Protein AF-A0A9E1KAQ5-F1 (afdb_monomer)

Solvent-accessible surface area (backbone atoms only — not comparable to full-atom values): 7330 Å² total; per-residue (Å²): 110,70,66,58,53,51,50,50,53,54,51,52,47,52,53,51,52,52,53,43,32,50,56,42,15,48,51,11,35,58,43,23,72,78,36,83,80,5,60,67,10,35,53,38,51,17,50,49,19,40,48,53,34,55,78,66,70,52,83,86,84,88,79,71,71,83,74,61,63,93,88,55,95,78,86,89,85,76,87,88,87,55,80,62,55,58,31,51,45,52,34,65,48,94,63,94,76,65,53,82,40,60,42,72,54,51,71,39,79,34,49,11,46,18,40,56,26,24,59,37,45,68,41,84,78,88,127

Radius of gyration: 15.49 Å; Cα contacts (8 Å, |Δi|>4): 140; chains: 1; bounding box: 36×35×43 Å

Sequence (127 aa):
MKYFLTFYHTLRFWIVIISLSIILGTVAVFLGIFDKSGNQSHKIAALWSRLICRWNGIKVKITGAENILVDKPQIFIANHQGYYDIFALAGYLSVQLRWVSKSILFRIPFMGWAMKASGYIPVKRNN

Structure (mmCIF, N/CA/C/O backbone):
data_AF-A0A9E1KAQ5-F1
#
_entry.id   AF-A0A9E1KAQ5-F1
#
loop_
_atom_site.group_PDB
_atom_site.id
_atom_site.type_symbol
_atom_site.label_atom_id
_atom_site.label_alt_id
_atom_site.label_comp_id
_atom_site.label_asym_id
_atom_site.label_entity_id
_atom_site.label_seq_id
_atom_site.pdbx_PDB_ins_code
_atom_site.Cartn_x
_atom_site.Cartn_y
_atom_site.Cartn_z
_atom_site.occupancy
_atom_site.B_iso_or_equiv
_atom_site.auth_seq_id
_atom_site.auth_comp_id
_atom_site.auth_asym_id
_atom_site.auth_atom_id
_atom_site.pdbx_PDB_model_num
ATOM 1 N N . MET A 1 1 ? 18.866 5.657 -26.352 1.00 72.00 1 MET A N 1
ATOM 2 C CA . MET A 1 1 ? 18.758 6.294 -25.015 1.00 72.00 1 MET A CA 1
ATOM 3 C C . MET A 1 1 ? 17.419 6.031 -24.312 1.00 72.00 1 MET A C 1
ATOM 5 O O . MET A 1 1 ? 17.447 5.566 -23.182 1.00 72.00 1 MET A O 1
ATOM 9 N N . LYS A 1 2 ? 16.256 6.236 -24.958 1.00 83.38 2 LYS A N 1
ATOM 10 C CA . LYS A 1 2 ? 14.925 5.991 -24.352 1.00 83.38 2 LYS A CA 1
ATOM 11 C C . LYS A 1 2 ? 14.747 4.569 -23.787 1.00 83.38 2 LYS A C 1
ATOM 13 O O . LYS A 1 2 ? 14.367 4.424 -22.635 1.00 83.38 2 LYS A O 1
ATOM 18 N N . TYR A 1 3 ? 15.111 3.538 -24.555 1.00 90.44 3 TYR A N 1
ATOM 19 C CA . TYR A 1 3 ? 15.012 2.138 -24.113 1.00 90.44 3 TYR A CA 1
ATOM 20 C C . TYR A 1 3 ? 15.884 1.813 -22.896 1.00 90.44 3 TYR A C 1
ATOM 22 O O . TYR A 1 3 ? 15.448 1.088 -22.011 1.00 90.44 3 TYR A O 1
ATOM 30 N N . PHE A 1 4 ? 17.084 2.394 -22.821 1.00 93.75 4 PHE A N 1
ATOM 31 C CA . PHE A 1 4 ? 17.982 2.212 -21.682 1.00 93.75 4 PHE A CA 1
ATOM 32 C C . PHE A 1 4 ? 17.398 2.818 -20.400 1.00 93.75 4 PHE A C 1
ATOM 34 O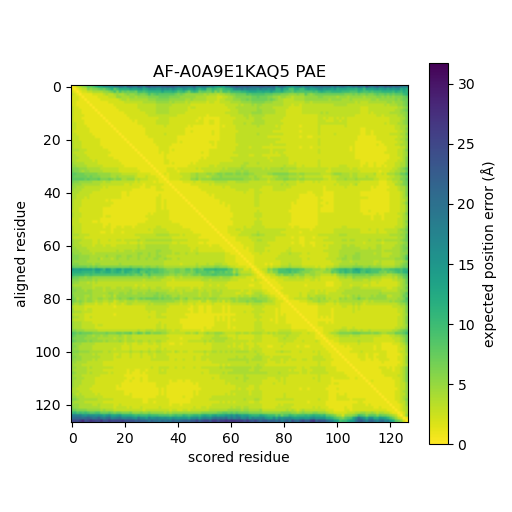 O . PHE A 1 4 ? 17.384 2.167 -19.361 1.00 93.75 4 PHE A O 1
ATOM 41 N N . LEU A 1 5 ? 16.848 4.034 -20.484 1.00 93.19 5 LEU A N 1
ATOM 42 C CA . LEU A 1 5 ? 16.188 4.684 -19.348 1.00 93.19 5 LEU A CA 1
ATOM 43 C C . LEU A 1 5 ? 14.946 3.911 -18.894 1.00 93.19 5 LEU A C 1
ATOM 45 O O . LEU A 1 5 ? 14.768 3.687 -17.699 1.00 93.19 5 LEU A O 1
ATOM 49 N N . THR A 1 6 ? 14.109 3.453 -19.830 1.00 94.38 6 THR A N 1
ATOM 50 C CA . THR A 1 6 ? 12.954 2.604 -19.505 1.00 94.38 6 THR A CA 1
ATOM 51 C C . THR A 1 6 ? 13.397 1.320 -18.810 1.00 94.38 6 THR A C 1
ATOM 53 O O . THR A 1 6 ? 12.871 0.999 -17.748 1.00 94.38 6 THR A O 1
ATOM 56 N N . PHE A 1 7 ? 14.403 0.632 -19.353 1.00 96.06 7 PHE A N 1
ATOM 57 C CA . PHE A 1 7 ? 14.955 -0.579 -18.755 1.00 96.06 7 PHE A CA 1
ATOM 58 C C . PHE A 1 7 ? 15.478 -0.330 -17.335 1.00 96.06 7 PHE A C 1
ATOM 60 O O . PHE A 1 7 ? 15.121 -1.061 -16.414 1.00 96.06 7 PHE A O 1
ATOM 67 N N . TYR A 1 8 ? 16.245 0.744 -17.134 1.00 95.69 8 TYR A N 1
ATOM 68 C CA . TYR A 1 8 ? 16.737 1.148 -15.819 1.00 95.69 8 TYR A CA 1
ATOM 69 C C . TYR A 1 8 ? 15.595 1.390 -14.822 1.00 95.69 8 TYR A C 1
ATOM 71 O O . TYR A 1 8 ? 15.633 0.877 -13.704 1.00 95.69 8 TYR A O 1
ATOM 79 N N . HIS A 1 9 ? 14.553 2.131 -15.213 1.00 94.81 9 HIS A N 1
ATOM 80 C CA . HIS A 1 9 ? 13.412 2.391 -14.334 1.00 94.81 9 HIS A CA 1
ATOM 81 C C . HIS A 1 9 ? 12.637 1.119 -13.989 1.00 94.81 9 HIS A C 1
ATOM 83 O O . HIS A 1 9 ? 12.263 0.947 -12.830 1.00 94.81 9 HIS A O 1
ATOM 89 N N . THR A 1 10 ? 12.432 0.221 -14.955 1.00 95.88 10 THR A N 1
ATOM 90 C CA . THR A 1 10 ? 11.792 -1.079 -14.728 1.00 95.88 10 THR A CA 1
ATOM 91 C C . THR A 1 10 ? 12.620 -1.946 -13.785 1.00 95.88 10 THR A C 1
ATOM 93 O O . THR A 1 10 ? 12.078 -2.483 -12.821 1.00 95.88 10 THR A O 1
ATOM 96 N N . LEU A 1 11 ? 13.931 -2.048 -14.013 1.00 96.94 11 LEU A N 1
ATOM 97 C CA . LEU A 1 11 ? 14.832 -2.821 -13.161 1.00 96.94 11 LEU A CA 1
ATOM 98 C C . LEU A 1 11 ? 14.843 -2.273 -11.731 1.00 96.94 11 LEU A C 1
ATOM 100 O O . LEU A 1 11 ? 14.646 -3.021 -10.775 1.00 96.94 11 LEU A O 1
ATOM 104 N N . ARG A 1 12 ? 14.997 -0.953 -11.586 1.00 96.44 12 ARG A N 1
ATOM 105 C CA . ARG A 1 12 ? 14.947 -0.277 -10.288 1.00 96.44 12 ARG A CA 1
ATOM 106 C C . ARG A 1 12 ? 13.615 -0.526 -9.582 1.00 96.44 12 ARG A C 1
ATOM 108 O O . ARG A 1 12 ? 13.627 -0.831 -8.395 1.00 96.44 12 ARG A O 1
ATOM 115 N N . PHE A 1 13 ? 12.487 -0.432 -10.289 1.00 97.25 13 PHE A N 1
ATOM 116 C CA . PHE A 1 13 ? 11.172 -0.709 -9.712 1.00 97.25 13 PHE A CA 1
ATOM 117 C C . PHE A 1 13 ? 11.100 -2.126 -9.142 1.00 97.25 13 PHE A C 1
ATOM 119 O O . PHE A 1 13 ? 10.720 -2.283 -7.983 1.00 97.25 13 PHE A O 1
ATOM 126 N N . TRP A 1 14 ? 11.510 -3.134 -9.919 1.00 97.94 14 TRP A N 1
ATOM 127 C CA . TRP A 1 14 ? 11.468 -4.533 -9.494 1.00 97.94 14 TRP A CA 1
ATOM 128 C C . TRP A 1 14 ? 12.384 -4.825 -8.307 1.00 97.94 14 TRP A C 1
ATOM 130 O O . TRP A 1 14 ? 11.956 -5.488 -7.365 1.00 97.94 14 TRP A O 1
ATOM 140 N N . ILE A 1 15 ? 13.604 -4.283 -8.302 1.00 98.19 15 ILE A N 1
ATOM 141 C CA . ILE A 1 15 ? 14.517 -4.412 -7.159 1.00 98.19 15 ILE A CA 1
ATOM 142 C C . ILE A 1 15 ? 13.873 -3.798 -5.911 1.00 98.19 15 ILE A C 1
ATOM 144 O O . ILE A 1 15 ? 13.764 -4.454 -4.878 1.00 98.19 15 ILE A O 1
ATOM 148 N N . VAL A 1 16 ? 13.377 -2.564 -6.019 1.00 98.00 16 VAL A N 1
ATOM 149 C CA . VAL A 1 16 ? 12.773 -1.842 -4.894 1.00 98.00 16 VAL A CA 1
ATOM 150 C C . VAL A 1 16 ? 11.545 -2.568 -4.348 1.00 98.00 16 VAL A C 1
ATOM 152 O O . VAL A 1 16 ? 11.463 -2.781 -3.140 1.00 98.00 16 VAL A O 1
ATOM 155 N N . ILE A 1 17 ? 10.594 -2.956 -5.204 1.00 97.94 17 ILE A N 1
ATOM 156 C CA . ILE A 1 17 ? 9.353 -3.588 -4.744 1.00 97.94 17 ILE A CA 1
ATOM 157 C C . ILE A 1 17 ? 9.629 -4.947 -4.103 1.00 97.94 17 ILE A C 1
ATOM 159 O O . ILE A 1 17 ? 9.089 -5.209 -3.035 1.00 97.94 17 ILE A O 1
ATOM 163 N N . ILE A 1 18 ? 10.508 -5.774 -4.681 1.00 98.38 18 ILE A N 1
ATOM 164 C CA . ILE A 1 18 ? 10.837 -7.095 -4.131 1.00 98.38 18 ILE A CA 1
ATOM 165 C C . ILE A 1 18 ? 11.527 -6.944 -2.774 1.00 98.38 18 ILE A C 1
ATOM 167 O O . ILE A 1 18 ? 11.066 -7.526 -1.790 1.00 98.38 18 ILE A O 1
ATOM 171 N N . SER A 1 19 ? 12.583 -6.127 -2.689 1.00 98.44 19 SER A N 1
ATOM 172 C CA . SER A 1 19 ? 13.315 -5.918 -1.436 1.00 98.44 19 SER A CA 1
ATOM 173 C C . SER A 1 19 ? 12.408 -5.360 -0.340 1.00 98.44 19 SER A C 1
ATOM 175 O O . SER A 1 19 ? 12.385 -5.886 0.773 1.00 98.44 19 SER A O 1
ATOM 177 N N . LEU A 1 20 ? 11.604 -4.337 -0.651 1.00 98.50 20 LEU A N 1
ATOM 178 C CA . LEU A 1 20 ? 10.687 -3.750 0.324 1.00 98.50 20 LEU A CA 1
ATOM 179 C C . LEU A 1 20 ? 9.551 -4.704 0.700 1.00 98.50 20 LEU A C 1
ATOM 181 O O . LEU A 1 20 ? 9.168 -4.730 1.866 1.00 98.50 20 LEU A O 1
ATOM 185 N N . SER A 1 21 ? 9.014 -5.493 -0.235 1.00 98.31 21 SER A N 1
ATOM 186 C CA . SER A 1 21 ? 7.979 -6.486 0.072 1.00 98.31 21 SER A CA 1
ATOM 187 C C . SER A 1 21 ? 8.497 -7.558 1.021 1.00 98.31 21 SER A C 1
ATOM 189 O O . SER A 1 21 ? 7.780 -7.903 1.952 1.00 98.31 21 SER A O 1
ATOM 191 N N . ILE A 1 22 ? 9.730 -8.044 0.847 1.00 98.69 22 ILE A N 1
ATOM 192 C CA . ILE A 1 22 ? 10.330 -9.022 1.766 1.00 98.69 22 ILE A CA 1
ATOM 193 C C . ILE A 1 22 ? 10.530 -8.396 3.149 1.00 98.69 22 ILE A C 1
ATOM 195 O O . ILE A 1 22 ? 10.032 -8.926 4.143 1.00 98.69 22 ILE A O 1
ATOM 199 N N . ILE A 1 23 ? 11.213 -7.250 3.220 1.00 98.69 23 ILE A N 1
ATOM 200 C CA . ILE A 1 23 ? 11.579 -6.613 4.493 1.00 98.69 23 ILE A CA 1
ATOM 201 C C . ILE A 1 23 ? 10.324 -6.149 5.240 1.00 98.69 23 ILE A C 1
ATOM 203 O O . ILE A 1 23 ? 10.040 -6.600 6.348 1.00 98.69 23 ILE A O 1
ATOM 207 N N . LEU A 1 24 ? 9.536 -5.269 4.623 1.00 98.62 24 LEU A N 1
ATOM 208 C CA . LEU A 1 24 ? 8.378 -4.660 5.273 1.00 98.62 24 LEU A CA 1
ATOM 209 C C . LEU A 1 24 ? 7.198 -5.623 5.363 1.00 98.62 24 LEU A C 1
ATOM 211 O O . LEU A 1 24 ? 6.437 -5.546 6.321 1.00 98.62 24 LEU A O 1
ATOM 215 N N . GLY A 1 25 ? 7.062 -6.566 4.428 1.00 98.50 25 GLY A N 1
ATOM 216 C CA . GLY A 1 25 ? 6.067 -7.629 4.547 1.00 98.50 25 GLY A CA 1
ATOM 217 C C . GLY A 1 25 ? 6.337 -8.519 5.758 1.00 98.50 25 GLY A C 1
ATOM 218 O O . GLY A 1 25 ? 5.415 -8.791 6.522 1.00 98.50 25 GLY A O 1
ATOM 219 N N . THR A 1 26 ? 7.598 -8.892 6.003 1.00 98.62 26 THR A N 1
ATOM 220 C CA . THR A 1 26 ? 7.986 -9.649 7.208 1.00 98.62 26 THR A CA 1
ATOM 221 C C . THR A 1 26 ? 7.685 -8.863 8.483 1.00 98.62 26 THR A C 1
ATOM 223 O O . THR A 1 26 ? 7.060 -9.398 9.397 1.00 98.62 26 THR A O 1
ATOM 226 N N . VAL A 1 27 ? 8.043 -7.574 8.526 1.00 98.62 27 VAL A N 1
ATOM 227 C CA . VAL A 1 27 ? 7.725 -6.698 9.669 1.00 98.62 27 VAL A CA 1
ATOM 228 C C . VAL A 1 27 ? 6.212 -6.596 9.883 1.00 98.62 27 VAL A C 1
ATOM 230 O O . VAL A 1 27 ? 5.742 -6.742 11.007 1.00 98.62 27 VAL A O 1
ATOM 233 N N . ALA A 1 28 ? 5.427 -6.396 8.823 1.00 98.31 28 ALA A N 1
ATOM 234 C CA . ALA A 1 28 ? 3.972 -6.305 8.913 1.00 98.31 28 ALA A CA 1
ATOM 235 C C . ALA A 1 28 ? 3.339 -7.601 9.440 1.00 98.31 28 ALA A C 1
ATOM 237 O O . ALA A 1 28 ? 2.411 -7.537 10.247 1.00 98.31 28 ALA A O 1
ATOM 238 N N . VAL A 1 29 ? 3.839 -8.763 9.008 1.00 98.19 29 VAL A N 1
ATOM 239 C CA . VAL A 1 29 ? 3.396 -10.074 9.505 1.00 98.19 29 VAL A CA 1
ATOM 240 C C . VAL A 1 29 ? 3.739 -10.230 10.980 1.00 98.19 29 VAL A C 1
ATOM 242 O O . VAL A 1 29 ? 2.856 -10.579 11.758 1.00 98.19 29 VAL A O 1
ATOM 245 N N . PHE A 1 30 ? 4.976 -9.917 11.374 1.00 98.38 30 PHE A N 1
ATOM 246 C CA . PHE A 1 30 ? 5.411 -9.988 12.768 1.00 98.38 30 PHE A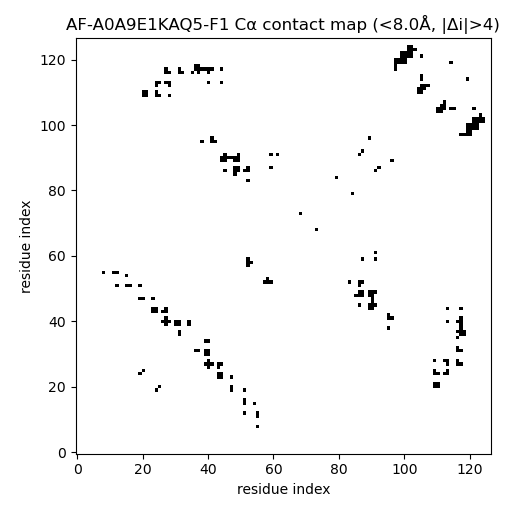 CA 1
ATOM 247 C C . PHE A 1 30 ? 4.563 -9.088 13.674 1.00 98.38 30 PHE A C 1
ATOM 249 O O . PHE A 1 30 ? 4.056 -9.544 14.694 1.00 98.38 30 PHE A O 1
ATOM 256 N N . LEU A 1 31 ? 4.313 -7.839 13.269 1.00 97.88 31 LEU A N 1
ATOM 257 C CA . LEU A 1 31 ? 3.439 -6.931 14.016 1.00 97.88 31 LEU A CA 1
ATOM 258 C C . LEU A 1 31 ? 1.996 -7.444 14.101 1.00 97.88 31 LEU A C 1
ATOM 260 O O . LEU A 1 31 ? 1.374 -7.297 15.147 1.00 97.88 31 LEU A O 1
ATOM 264 N N . GLY A 1 32 ? 1.482 -8.102 13.058 1.00 96.56 32 GLY A N 1
ATOM 265 C CA . GLY A 1 32 ? 0.142 -8.705 13.061 1.00 96.56 32 GLY A CA 1
ATOM 266 C C . GLY A 1 32 ? -0.012 -9.897 14.018 1.00 96.56 32 GLY A C 1
ATOM 267 O O . GLY A 1 32 ? -1.130 -10.321 14.328 1.00 96.56 32 GLY A O 1
ATOM 268 N N . ILE A 1 33 ? 1.095 -10.449 14.531 1.00 96.25 33 ILE A N 1
ATOM 269 C CA . ILE A 1 33 ? 1.048 -11.445 15.609 1.00 96.25 33 ILE A CA 1
ATOM 270 C C . ILE A 1 33 ? 0.546 -10.785 16.900 1.00 96.25 33 ILE A C 1
ATOM 272 O O . ILE A 1 33 ? -0.299 -11.376 17.575 1.00 96.25 33 ILE A O 1
ATOM 276 N N . PHE A 1 34 ? 0.996 -9.559 17.184 1.00 96.12 34 PHE A N 1
ATOM 277 C CA . PHE A 1 34 ? 0.689 -8.810 18.408 1.00 96.12 34 PHE A CA 1
ATOM 278 C C . PHE A 1 34 ? -0.507 -7.862 18.257 1.00 96.12 34 PHE A C 1
ATOM 280 O O . PHE A 1 34 ? -1.275 -7.690 19.198 1.00 96.12 34 PHE A O 1
ATOM 287 N N . ASP A 1 35 ? -0.703 -7.277 17.074 1.00 96.44 35 ASP A N 1
ATOM 288 C CA . ASP A 1 35 ? -1.824 -6.391 16.765 1.00 96.44 35 ASP A CA 1
ATOM 289 C C . ASP A 1 35 ? -2.867 -7.098 15.888 1.00 96.44 35 ASP A C 1
ATOM 291 O O . ASP A 1 35 ? -2.774 -7.118 14.659 1.00 96.44 35 ASP A O 1
ATOM 295 N N . LYS A 1 36 ? -3.907 -7.647 16.527 1.00 93.75 36 LYS A N 1
ATOM 296 C CA . LYS A 1 36 ? -5.013 -8.324 15.827 1.00 93.75 36 LYS A CA 1
ATOM 297 C C . LYS A 1 36 ? -5.937 -7.374 15.067 1.00 93.75 36 LYS A C 1
ATOM 299 O O . LYS A 1 36 ? -6.687 -7.843 14.215 1.00 93.75 36 LYS A O 1
ATOM 304 N N . SER A 1 37 ? -5.873 -6.065 15.325 1.00 96.19 37 SER A N 1
ATOM 305 C CA . SER A 1 37 ? -6.640 -5.084 14.547 1.00 96.19 37 SER A CA 1
ATOM 306 C C . SER A 1 37 ? -6.094 -4.917 13.124 1.00 96.19 37 SER A C 1
ATOM 308 O O . SER A 1 37 ? -6.801 -4.436 12.239 1.00 96.19 37 SER A O 1
ATOM 310 N N . GLY A 1 38 ? -4.830 -5.298 12.895 1.00 96.81 38 GLY A N 1
ATOM 311 C CA . GLY A 1 38 ? -4.130 -5.110 11.626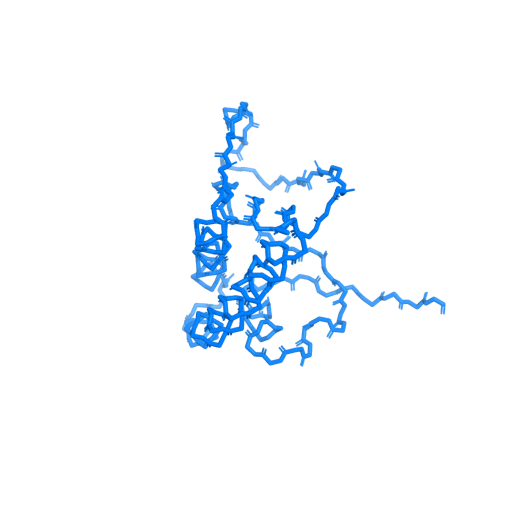 1.00 96.81 38 GLY A CA 1
ATOM 312 C C . GLY A 1 38 ? -3.788 -3.649 11.320 1.00 96.81 38 GLY A C 1
ATOM 313 O O . GLY A 1 38 ? -3.417 -3.329 10.187 1.00 96.81 38 GLY A O 1
ATOM 314 N N . ASN A 1 39 ? -3.925 -2.736 12.286 1.00 97.06 39 ASN A N 1
ATOM 315 C CA . ASN A 1 39 ? -3.619 -1.314 12.120 1.00 97.06 39 ASN A CA 1
ATOM 316 C C . ASN A 1 39 ? -2.118 -1.085 11.935 1.00 97.06 39 ASN A C 1
ATOM 318 O O . ASN A 1 39 ? -1.690 -0.350 11.043 1.00 97.06 39 ASN A O 1
ATOM 322 N N . GLN A 1 40 ? -1.298 -1.741 12.751 1.00 98.00 40 GLN A N 1
ATOM 323 C CA . GLN A 1 40 ? 0.154 -1.631 12.679 1.00 98.00 40 GLN A CA 1
ATOM 324 C C . GLN A 1 40 ? 0.679 -2.235 11.374 1.00 98.00 40 GLN A C 1
ATOM 326 O O . GLN A 1 40 ? 1.457 -1.589 10.674 1.00 98.00 40 GLN A O 1
ATOM 331 N N . SER A 1 41 ? 0.184 -3.412 10.980 1.00 98.06 41 SER A N 1
ATOM 332 C CA . SER A 1 41 ? 0.502 -4.021 9.683 1.00 98.06 41 SER A CA 1
ATOM 333 C C . SER A 1 41 ? 0.118 -3.105 8.514 1.00 98.06 41 SER A C 1
ATOM 335 O O . SER A 1 41 ? 0.910 -2.927 7.588 1.00 98.06 41 SER A O 1
ATOM 337 N N . HIS A 1 42 ? -1.036 -2.433 8.592 1.00 97.75 42 HIS A N 1
ATOM 338 C CA . HIS A 1 42 ? -1.445 -1.464 7.577 1.00 97.75 42 HIS A CA 1
ATOM 339 C C . HIS A 1 42 ? -0.537 -0.224 7.533 1.00 97.75 42 HIS A C 1
ATOM 341 O O . HIS A 1 42 ? -0.157 0.210 6.447 1.00 97.75 42 HIS A O 1
ATOM 347 N N . LYS A 1 43 ? -0.098 0.316 8.679 1.00 97.94 43 LYS A N 1
ATOM 348 C CA . LYS A 1 43 ? 0.892 1.414 8.707 1.00 97.94 43 LYS A CA 1
ATOM 349 C C . LYS A 1 43 ? 2.198 1.022 8.009 1.00 97.94 43 LYS A C 1
ATOM 351 O O . LYS A 1 43 ? 2.786 1.849 7.310 1.00 97.94 43 LYS A O 1
ATOM 356 N N . ILE A 1 44 ? 2.630 -0.232 8.150 1.00 98.44 44 ILE A N 1
ATOM 357 C CA . ILE A 1 44 ? 3.791 -0.757 7.420 1.00 98.44 44 ILE A CA 1
ATOM 358 C C . ILE A 1 44 ? 3.503 -0.865 5.916 1.00 98.44 44 ILE A C 1
ATOM 360 O O . ILE A 1 44 ? 4.352 -0.480 5.114 1.00 98.44 44 ILE A O 1
ATOM 364 N N . ALA A 1 45 ? 2.304 -1.290 5.510 1.00 9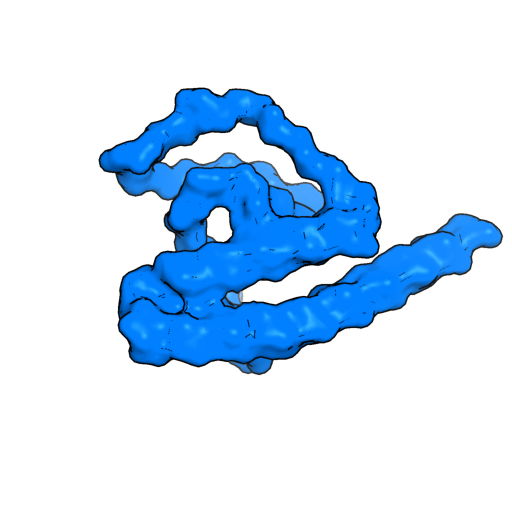8.00 45 ALA A N 1
ATOM 365 C CA . ALA A 1 45 ? 1.896 -1.287 4.101 1.00 98.00 45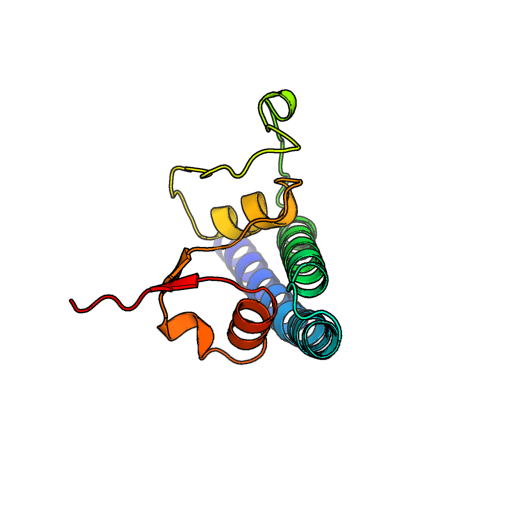 ALA A CA 1
ATOM 366 C C . ALA A 1 45 ? 1.843 0.135 3.497 1.00 98.00 45 ALA A C 1
ATOM 368 O O . ALA A 1 45 ? 2.231 0.341 2.342 1.00 98.00 45 ALA A O 1
ATOM 369 N N . ALA A 1 46 ? 1.427 1.136 4.278 1.00 98.25 46 ALA A N 1
ATOM 370 C CA . ALA A 1 46 ? 1.472 2.542 3.883 1.00 98.25 46 ALA A CA 1
ATOM 371 C C . ALA A 1 46 ? 2.918 3.042 3.727 1.00 98.25 46 ALA A C 1
ATOM 373 O O . ALA A 1 46 ? 3.250 3.707 2.744 1.00 98.25 46 ALA A O 1
ATOM 374 N N . LEU A 1 47 ? 3.816 2.675 4.650 1.00 98.44 47 LEU A N 1
ATOM 375 C CA . LEU A 1 47 ? 5.247 2.971 4.529 1.00 98.44 47 LEU A CA 1
ATOM 376 C C . LEU A 1 47 ? 5.860 2.318 3.281 1.00 98.44 47 LEU A C 1
ATOM 378 O O . LEU A 1 47 ? 6.546 3.000 2.521 1.00 98.44 47 LEU A O 1
ATOM 382 N N . TRP A 1 48 ? 5.573 1.036 3.042 1.00 98.56 48 TRP A N 1
ATOM 383 C CA . TRP A 1 48 ? 5.989 0.299 1.845 1.00 98.56 48 TRP A CA 1
ATOM 384 C C . TRP A 1 48 ? 5.571 1.031 0.565 1.00 98.56 48 TRP A C 1
ATOM 386 O O . TRP A 1 48 ? 6.400 1.297 -0.304 1.00 98.56 48 TRP A O 1
ATOM 396 N N . SER A 1 49 ? 4.316 1.475 0.512 1.00 98.25 49 SER A N 1
ATOM 397 C CA . SER A 1 49 ? 3.757 2.231 -0.612 1.00 98.25 49 SER A CA 1
ATOM 398 C C . SER A 1 49 ? 4.455 3.582 -0.826 1.00 98.25 49 SER A C 1
ATOM 400 O O . SER A 1 49 ? 4.849 3.909 -1.947 1.00 98.25 49 SER A O 1
ATOM 402 N N . ARG A 1 50 ? 4.688 4.351 0.249 1.00 98.25 50 ARG A N 1
ATOM 403 C CA . ARG A 1 50 ? 5.419 5.631 0.178 1.00 98.25 50 ARG A CA 1
ATOM 404 C C . ARG A 1 50 ? 6.852 5.458 -0.313 1.00 98.25 50 ARG A C 1
ATOM 406 O O . ARG A 1 50 ? 7.321 6.266 -1.114 1.00 98.25 50 ARG A O 1
ATOM 413 N N . LEU A 1 51 ? 7.553 4.427 0.157 1.00 98.44 51 LEU A N 1
ATOM 414 C CA . LEU A 1 51 ? 8.934 4.158 -0.245 1.00 98.44 51 LEU A CA 1
ATOM 415 C C . LEU A 1 51 ? 9.027 3.727 -1.711 1.00 98.44 51 LEU A C 1
ATOM 417 O O . LEU A 1 51 ? 9.917 4.210 -2.408 1.00 98.44 51 LEU A O 1
ATOM 421 N N . ILE A 1 52 ? 8.081 2.922 -2.209 1.00 98.38 52 ILE A N 1
ATOM 422 C CA . ILE A 1 52 ? 8.002 2.581 -3.638 1.00 98.38 52 ILE A CA 1
ATOM 423 C C . ILE A 1 52 ? 7.847 3.840 -4.487 1.00 98.38 52 ILE A C 1
ATOM 425 O O . ILE A 1 52 ? 8.612 4.015 -5.437 1.00 98.38 52 ILE A O 1
ATOM 429 N N . CYS A 1 53 ? 6.918 4.737 -4.136 1.00 98.12 53 CYS A N 1
ATOM 430 C CA . CYS A 1 53 ? 6.759 6.009 -4.840 1.00 98.12 53 CYS A CA 1
ATOM 431 C C . CYS A 1 53 ? 8.051 6.837 -4.792 1.00 98.12 53 CYS A C 1
ATOM 433 O O . CYS A 1 53 ? 8.590 7.207 -5.837 1.00 98.12 53 CYS A O 1
ATOM 435 N N . ARG A 1 54 ? 8.598 7.070 -3.591 1.00 97.81 54 ARG A N 1
ATOM 436 C CA . ARG A 1 54 ? 9.790 7.905 -3.384 1.00 97.81 54 ARG A CA 1
ATOM 437 C C . ARG A 1 54 ? 11.003 7.385 -4.150 1.00 97.81 54 ARG A C 1
ATOM 439 O O . ARG A 1 54 ? 11.641 8.151 -4.868 1.00 97.81 54 ARG A O 1
ATOM 446 N N . TRP A 1 55 ? 11.326 6.100 -4.023 1.00 97.25 55 TRP A N 1
ATOM 447 C CA . TRP A 1 55 ? 12.508 5.512 -4.660 1.00 97.25 55 TRP A CA 1
ATOM 448 C C . TRP A 1 55 ? 12.341 5.301 -6.159 1.00 97.25 55 TRP A C 1
ATOM 450 O O . TRP A 1 55 ? 13.346 5.172 -6.855 1.00 97.25 55 TRP 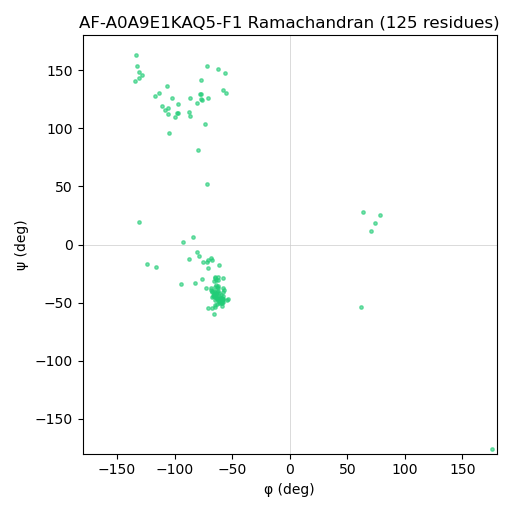A O 1
ATOM 460 N N . ASN A 1 56 ? 11.107 5.354 -6.671 1.00 96.38 56 ASN A N 1
ATOM 461 C CA . ASN A 1 56 ? 10.845 5.413 -8.104 1.00 96.38 56 ASN A CA 1
ATOM 462 C C . ASN A 1 56 ? 10.704 6.838 -8.662 1.00 96.38 56 ASN A C 1
ATOM 464 O O . ASN A 1 56 ? 10.549 6.998 -9.871 1.00 96.38 56 ASN A O 1
ATOM 468 N N . GLY A 1 57 ? 10.866 7.879 -7.839 1.00 95.75 57 GLY A N 1
ATOM 469 C CA . GLY A 1 57 ? 10.770 9.275 -8.280 1.00 95.75 57 GLY A CA 1
ATOM 470 C C . GLY A 1 57 ? 9.337 9.740 -8.554 1.00 95.75 57 GLY A C 1
ATOM 471 O O . GLY A 1 57 ? 9.139 10.745 -9.233 1.00 95.75 57 GLY A O 1
ATOM 472 N N . ILE A 1 58 ? 8.340 9.025 -8.030 1.00 96.69 58 ILE A N 1
ATOM 473 C CA . ILE A 1 58 ? 6.932 9.394 -8.140 1.00 96.69 58 ILE A CA 1
ATOM 474 C C . ILE A 1 58 ? 6.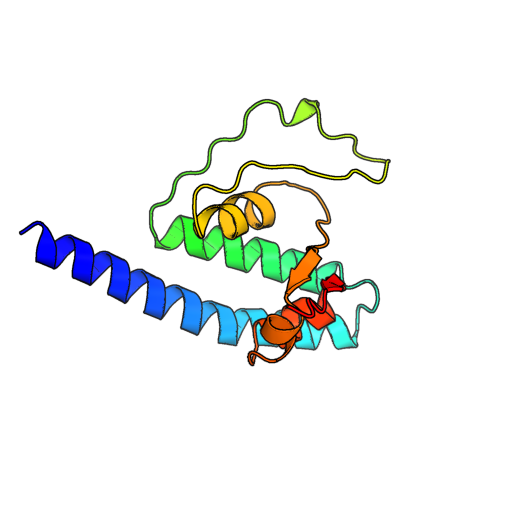618 10.462 -7.098 1.00 96.69 58 ILE A C 1
ATOM 476 O O . ILE A 1 58 ? 6.792 10.254 -5.895 1.00 96.69 58 ILE A O 1
ATOM 480 N N . LYS A 1 59 ? 6.138 11.612 -7.569 1.00 96.81 59 LYS A N 1
ATOM 481 C CA . LYS A 1 59 ? 5.658 12.705 -6.722 1.00 96.81 5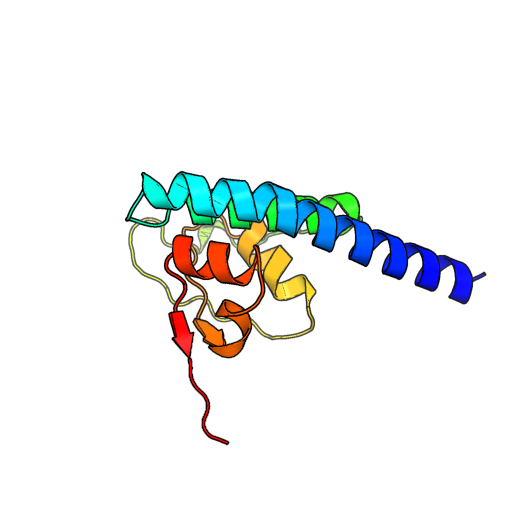9 LYS A CA 1
ATOM 482 C C . LYS A 1 59 ? 4.143 12.605 -6.612 1.00 96.81 59 LYS A C 1
ATOM 484 O O . LYS A 1 59 ? 3.451 12.669 -7.623 1.00 96.81 59 LYS A O 1
ATOM 489 N N . VAL A 1 60 ? 3.643 12.462 -5.390 1.00 96.94 60 VAL A N 1
ATOM 490 C CA . VAL A 1 60 ? 2.204 12.422 -5.110 1.00 96.94 60 VAL A CA 1
ATOM 491 C C . VAL A 1 60 ? 1.783 13.778 -4.558 1.00 96.94 60 VAL A C 1
ATOM 493 O O . VAL A 1 60 ? 2.374 14.264 -3.594 1.00 96.94 60 VAL A O 1
ATOM 496 N N . LYS A 1 61 ? 0.776 14.392 -5.182 1.00 96.81 61 LYS A N 1
ATOM 497 C CA . LYS A 1 61 ? 0.132 15.622 -4.713 1.00 96.81 61 LYS A CA 1
ATOM 498 C C . LYS A 1 61 ? -1.300 15.284 -4.318 1.00 96.81 61 LYS A C 1
ATOM 500 O O . LYS A 1 61 ? -2.009 14.658 -5.098 1.00 96.81 61 LYS A O 1
ATOM 505 N N . ILE A 1 62 ? -1.705 15.711 -3.127 1.00 95.56 62 ILE A N 1
ATOM 506 C CA . ILE A 1 62 ? -3.071 15.553 -2.626 1.00 95.56 62 ILE A CA 1
ATOM 507 C C . ILE A 1 62 ? -3.750 16.919 -2.678 1.00 95.56 62 ILE A C 1
ATOM 509 O O . ILE A 1 62 ? -3.153 17.925 -2.296 1.00 95.56 62 ILE A O 1
ATOM 513 N N . THR A 1 63 ? -4.992 16.947 -3.138 1.00 97.12 63 THR A N 1
ATOM 514 C CA . THR A 1 63 ? -5.897 18.097 -3.039 1.00 97.12 63 THR A CA 1
ATOM 515 C C . THR A 1 63 ? -7.232 17.604 -2.496 1.00 97.12 63 THR A C 1
ATOM 517 O O . THR A 1 63 ? -7.637 16.494 -2.842 1.00 97.12 63 THR A O 1
ATOM 520 N N . GLY A 1 64 ? -7.913 18.394 -1.663 1.00 96.00 64 GLY A N 1
ATOM 521 C CA . GLY A 1 64 ? -9.191 17.983 -1.079 1.00 96.00 64 GLY A CA 1
ATOM 522 C C . GLY A 1 64 ? -9.067 17.010 0.098 1.00 96.00 64 GLY A C 1
ATOM 523 O O . GLY A 1 64 ? -9.985 16.223 0.319 1.00 96.00 64 GLY A O 1
ATOM 524 N N . ALA A 1 65 ? -7.944 17.012 0.825 1.00 94.06 65 ALA A N 1
ATOM 525 C CA . ALA A 1 65 ? -7.740 16.135 1.986 1.00 94.06 65 ALA A CA 1
ATOM 526 C C . ALA A 1 65 ? -8.715 16.454 3.134 1.00 94.06 65 ALA A C 1
ATOM 528 O O . ALA A 1 65 ? -9.091 15.570 3.896 1.00 94.06 65 ALA A O 1
ATOM 529 N N . GLU A 1 66 ? -9.164 17.703 3.210 1.00 95.06 66 GLU A N 1
ATOM 530 C CA . GLU A 1 66 ? -10.195 18.210 4.111 1.00 95.06 66 GLU A CA 1
ATOM 531 C C . GLU A 1 66 ? -11.570 17.549 3.917 1.00 95.06 66 GLU A C 1
ATOM 533 O O . GLU A 1 66 ? -12.399 17.591 4.820 1.00 95.06 66 GLU A O 1
ATOM 538 N N . ASN A 1 67 ? -11.809 16.890 2.777 1.00 94.94 67 ASN A N 1
ATOM 539 C CA . ASN A 1 67 ? -13.053 16.157 2.520 1.00 94.94 67 ASN A CA 1
ATOM 540 C C . ASN A 1 67 ? -13.076 14.759 3.170 1.00 94.94 67 ASN A C 1
ATOM 542 O O . ASN A 1 67 ? -14.085 14.054 3.098 1.00 94.94 67 ASN A O 1
ATOM 546 N N . ILE A 1 68 ? -11.963 14.319 3.767 1.00 94.50 68 ILE A N 1
ATOM 547 C CA . ILE A 1 68 ? -11.877 13.038 4.472 1.00 94.50 68 ILE A CA 1
ATOM 548 C C . ILE A 1 68 ? -12.572 13.176 5.830 1.00 94.50 68 ILE A C 1
ATOM 550 O O . ILE A 1 68 ? -12.219 14.031 6.639 1.00 94.50 68 ILE A O 1
ATOM 554 N N . LEU A 1 69 ? -13.549 12.308 6.101 1.00 93.38 69 LEU A N 1
ATOM 555 C CA . LEU A 1 69 ? -14.292 12.313 7.359 1.00 93.38 69 LEU A CA 1
ATOM 556 C C . LEU A 1 69 ? -13.540 11.453 8.380 1.00 93.38 69 LEU A C 1
ATOM 558 O O . LEU A 1 69 ? -13.441 10.240 8.217 1.00 93.38 69 LEU A O 1
ATOM 562 N N . VAL A 1 70 ? -13.019 12.074 9.438 1.00 85.00 70 VAL A N 1
ATOM 563 C CA . VAL A 1 70 ? -12.057 11.431 10.354 1.00 85.00 70 VAL A CA 1
ATOM 564 C C . VAL A 1 70 ? -12.657 10.464 11.386 1.00 85.00 70 VAL A C 1
ATOM 566 O O . VAL A 1 70 ? -11.910 9.680 11.958 1.00 85.00 70 VAL A O 1
ATOM 569 N N . ASP A 1 71 ? -13.984 10.401 11.537 1.00 87.00 71 ASP A N 1
ATOM 570 C CA . ASP A 1 71 ? -14.651 9.583 12.572 1.00 87.00 71 ASP A CA 1
ATOM 571 C C . ASP A 1 71 ? -15.788 8.704 12.031 1.00 87.00 71 ASP A C 1
ATOM 573 O O . ASP A 1 71 ? -16.689 8.285 12.762 1.00 87.00 71 ASP A O 1
ATOM 577 N N . LYS A 1 72 ? -15.799 8.448 10.720 1.00 91.75 72 LYS A N 1
ATOM 578 C CA . LYS A 1 72 ? -16.842 7.639 10.078 1.00 91.75 72 LYS A CA 1
ATOM 579 C C . LYS A 1 72 ? -16.219 6.637 9.111 1.00 91.75 72 LYS A C 1
ATOM 581 O O . LYS A 1 72 ? -15.295 6.998 8.387 1.00 91.75 72 LYS A O 1
ATOM 586 N N . PRO A 1 73 ? -16.726 5.394 9.038 1.00 92.69 73 PRO A N 1
ATOM 587 C CA . PRO A 1 73 ? -16.352 4.485 7.963 1.00 92.69 73 PRO A CA 1
ATOM 588 C C . PRO A 1 73 ? -16.684 5.106 6.601 1.00 92.69 73 PRO A C 1
ATOM 590 O O . PRO A 1 73 ? -17.787 5.615 6.399 1.00 92.69 73 PRO A O 1
ATOM 593 N N . GLN A 1 74 ? -15.738 5.051 5.665 1.00 94.69 74 GLN A N 1
ATOM 594 C CA . GLN A 1 74 ? -15.903 5.575 4.310 1.00 94.69 74 GLN A CA 1
ATOM 595 C C . GLN A 1 74 ? -15.530 4.516 3.275 1.00 94.69 74 GLN A C 1
ATOM 597 O O . GLN A 1 74 ? -14.599 3.733 3.469 1.00 94.69 74 GLN A O 1
ATOM 602 N N . ILE A 1 75 ? -16.239 4.530 2.147 1.00 95.44 75 ILE A N 1
ATOM 603 C CA . ILE A 1 75 ? -15.840 3.800 0.945 1.00 95.44 75 ILE A CA 1
ATOM 604 C C . ILE A 1 75 ? -15.133 4.797 0.033 1.00 95.44 75 ILE A C 1
ATOM 606 O O . ILE A 1 75 ? -15.752 5.727 -0.480 1.00 95.44 75 ILE A O 1
ATOM 610 N N . PHE A 1 76 ? -13.833 4.597 -0.164 1.00 95.19 76 PHE A N 1
ATOM 611 C CA . PHE A 1 76 ? -13.055 5.372 -1.122 1.00 95.19 76 PHE A CA 1
ATOM 612 C C . PHE A 1 76 ? -13.165 4.728 -2.500 1.00 95.19 76 PHE A C 1
ATOM 614 O O . PHE A 1 76 ? -12.875 3.542 -2.665 1.00 95.19 76 PHE A O 1
ATOM 621 N N . ILE A 1 77 ? -13.575 5.519 -3.487 1.00 94.81 77 ILE A N 1
ATOM 622 C CA . ILE A 1 77 ? -13.712 5.093 -4.879 1.00 94.81 77 ILE A CA 1
ATOM 623 C C . ILE A 1 77 ? -12.735 5.922 -5.704 1.00 94.81 77 ILE A C 1
ATOM 625 O O . ILE A 1 77 ? -12.727 7.147 -5.617 1.00 94.81 77 ILE A O 1
ATOM 629 N N . ALA A 1 78 ? -11.912 5.247 -6.498 1.00 93.25 78 ALA A N 1
ATOM 630 C CA . ALA A 1 78 ? -10.974 5.874 -7.414 1.00 93.25 78 ALA A CA 1
ATOM 631 C C . ALA A 1 78 ? -11.110 5.233 -8.795 1.00 93.25 78 ALA A C 1
ATOM 633 O O . ALA A 1 78 ? -11.412 4.043 -8.919 1.00 93.25 78 ALA A O 1
ATOM 634 N N . ASN A 1 79 ? -10.863 6.017 -9.839 1.00 95.69 79 ASN A N 1
ATOM 635 C CA . ASN A 1 79 ? -10.598 5.468 -11.160 1.00 95.69 79 ASN A CA 1
ATOM 636 C C . ASN A 1 79 ? -9.322 4.609 -11.122 1.00 95.69 79 ASN A C 1
ATOM 638 O O . ASN A 1 79 ? -8.418 4.864 -10.330 1.00 95.69 79 ASN A O 1
ATOM 642 N N . HIS A 1 80 ? -9.244 3.601 -11.995 1.00 94.31 80 HIS A N 1
ATOM 643 C CA . HIS A 1 80 ? -8.053 2.764 -12.124 1.00 94.31 80 HIS A CA 1
ATOM 644 C C . HIS A 1 80 ? -7.304 3.129 -13.407 1.00 94.31 80 HIS A C 1
ATOM 646 O O . HIS A 1 80 ? -7.826 2.941 -14.506 1.00 94.31 80 HIS A O 1
ATOM 652 N N . GLN A 1 81 ? -6.116 3.711 -13.275 1.00 93.88 81 GLN A N 1
ATOM 653 C CA . GLN A 1 81 ? -5.270 4.165 -14.386 1.00 93.88 81 GLN A CA 1
ATOM 654 C C . GLN A 1 81 ? -3.945 3.407 -14.449 1.00 93.88 81 GLN A C 1
ATOM 656 O O . GLN A 1 81 ? -3.310 3.366 -15.501 1.00 93.88 81 GLN A O 1
ATOM 661 N N . GLY A 1 82 ? -3.530 2.765 -13.355 1.00 94.12 82 GLY A N 1
ATOM 662 C CA . GLY A 1 82 ? -2.364 1.898 -13.383 1.00 94.12 82 GLY A CA 1
ATOM 663 C C . GLY A 1 82 ? -1.974 1.322 -12.031 1.00 94.12 82 GLY A C 1
ATOM 664 O O . GLY A 1 82 ? -2.614 1.526 -11.005 1.00 94.12 82 GLY A O 1
ATOM 665 N N . TYR A 1 83 ? -0.859 0.593 -12.019 1.00 93.44 83 TYR A N 1
ATOM 666 C CA . TYR A 1 83 ? -0.371 -0.071 -10.807 1.00 93.44 83 TYR A CA 1
ATOM 667 C C . TYR A 1 83 ? -0.013 0.901 -9.674 1.00 93.44 83 TYR A C 1
ATOM 669 O O . TYR A 1 83 ? -0.113 0.536 -8.504 1.00 93.44 83 TYR A O 1
ATOM 677 N N . TYR A 1 84 ? 0.372 2.139 -10.005 1.00 96.25 84 TYR A N 1
ATOM 678 C CA . TYR A 1 84 ? 0.725 3.149 -9.006 1.00 96.25 84 TYR A CA 1
ATOM 679 C C . TYR A 1 84 ? -0.465 3.677 -8.201 1.00 96.25 84 TYR A C 1
ATOM 681 O O . TYR A 1 84 ? -0.232 4.257 -7.142 1.00 96.25 84 TYR A O 1
ATOM 689 N N . ASP A 1 85 ? -1.708 3.409 -8.616 1.00 96.75 85 ASP A N 1
ATOM 690 C CA . ASP A 1 85 ? -2.906 3.782 -7.853 1.00 96.75 85 ASP A CA 1
ATOM 691 C C . ASP A 1 85 ? -2.870 3.174 -6.444 1.00 96.75 85 ASP A C 1
ATOM 693 O O . ASP A 1 85 ? -3.176 3.841 -5.458 1.00 96.75 85 ASP A O 1
ATOM 697 N N . ILE A 1 86 ? -2.400 1.925 -6.335 1.00 96.06 86 ILE A N 1
ATOM 698 C CA . ILE A 1 86 ? -2.257 1.217 -5.057 1.00 96.06 86 ILE A CA 1
ATOM 699 C C . ILE A 1 86 ? -1.287 1.969 -4.145 1.00 96.06 86 ILE A C 1
ATOM 701 O O . ILE A 1 86 ? -1.601 2.225 -2.983 1.00 96.06 86 ILE A O 1
ATOM 705 N N . PHE A 1 87 ? -0.115 2.341 -4.668 1.00 97.56 87 PHE A N 1
ATOM 706 C CA . PHE A 1 87 ? 0.933 2.976 -3.871 1.00 97.56 87 PHE A CA 1
ATOM 707 C C . PHE A 1 87 ? 0.580 4.420 -3.504 1.00 97.56 87 PHE A C 1
ATOM 709 O O . PHE A 1 87 ? 0.857 4.863 -2.388 1.00 97.56 87 PHE A O 1
ATOM 716 N N . ALA A 1 88 ? -0.051 5.150 -4.424 1.00 97.00 88 ALA A N 1
ATOM 717 C CA . ALA A 1 88 ? -0.527 6.501 -4.178 1.00 97.00 88 ALA A CA 1
ATOM 718 C C . ALA A 1 88 ? -1.595 6.502 -3.077 1.00 97.00 88 ALA A C 1
ATOM 720 O O . ALA A 1 88 ? -1.441 7.207 -2.082 1.00 97.00 88 ALA A O 1
ATOM 721 N N . LEU A 1 89 ? -2.623 5.658 -3.195 1.00 96.88 89 LEU A N 1
ATOM 722 C CA . LEU A 1 89 ? -3.703 5.597 -2.212 1.00 96.88 89 LEU A CA 1
ATOM 723 C C . LEU A 1 89 ? -3.211 5.057 -0.867 1.00 96.88 89 LEU A C 1
ATOM 725 O O . LEU A 1 89 ? -3.328 5.746 0.137 1.00 96.88 89 LEU A O 1
ATOM 729 N N . ALA A 1 90 ? -2.587 3.878 -0.819 1.00 96.62 90 ALA A N 1
ATOM 730 C CA . ALA A 1 90 ? -2.160 3.295 0.456 1.00 96.62 90 ALA A CA 1
ATOM 731 C C . ALA A 1 90 ? -1.062 4.112 1.154 1.00 96.62 90 ALA A C 1
ATOM 733 O O . ALA A 1 90 ? -0.975 4.105 2.379 1.00 96.62 90 ALA A O 1
ATOM 734 N N . GLY A 1 91 ? -0.197 4.790 0.395 1.00 97.31 91 GLY A N 1
ATOM 735 C CA . GLY A 1 91 ? 0.904 5.562 0.961 1.00 97.31 91 GLY A CA 1
ATOM 736 C C . GLY A 1 91 ? 0.509 6.954 1.449 1.00 97.31 91 GLY A C 1
ATOM 737 O O . GLY A 1 91 ? 1.101 7.447 2.414 1.00 97.31 91 GLY A O 1
ATOM 738 N N . TYR A 1 92 ? -0.453 7.594 0.785 1.00 96.56 92 TYR A N 1
ATOM 739 C CA . TYR A 1 92 ? -0.702 9.029 0.942 1.00 96.56 92 TYR A CA 1
ATOM 740 C C . TYR A 1 92 ? -2.135 9.370 1.345 1.00 96.56 92 TYR A C 1
ATOM 742 O O . TYR A 1 92 ? -2.359 10.462 1.860 1.00 96.56 92 TYR A O 1
ATOM 750 N N . LEU A 1 93 ? -3.095 8.455 1.190 1.00 93.50 93 LEU A N 1
ATOM 751 C CA . LEU A 1 93 ? -4.404 8.610 1.811 1.00 93.50 93 LEU A CA 1
ATOM 752 C C . LEU A 1 93 ? -4.233 8.347 3.312 1.00 93.50 93 LEU A C 1
ATOM 754 O O . LEU A 1 93 ? -4.041 7.207 3.730 1.00 93.50 93 LEU A O 1
ATOM 758 N N . SER A 1 94 ? -4.227 9.411 4.116 1.00 87.81 94 SER A N 1
ATOM 759 C CA . SER A 1 94 ? -3.942 9.390 5.562 1.00 87.81 94 SER A CA 1
ATOM 760 C C . SER A 1 94 ? -5.067 8.759 6.401 1.00 87.81 94 SER A C 1
ATOM 762 O O . SER A 1 94 ? -5.540 9.353 7.363 1.00 87.81 94 SER A O 1
ATOM 764 N N . VAL A 1 95 ? -5.503 7.552 6.041 1.00 93.19 95 VAL A N 1
ATOM 765 C CA . VAL A 1 95 ? -6.602 6.804 6.669 1.00 93.19 95 VAL A CA 1
ATOM 766 C C . VAL A 1 95 ? -6.197 5.349 6.911 1.00 93.19 95 VAL A C 1
ATOM 768 O O . VAL A 1 95 ? -5.243 4.852 6.317 1.00 93.19 95 VAL A O 1
ATOM 771 N N . GLN A 1 96 ? -6.930 4.639 7.773 1.00 93.25 96 GLN A N 1
ATOM 772 C CA . GLN A 1 96 ? -6.787 3.185 7.922 1.00 93.25 96 GLN A CA 1
ATOM 773 C C . GLN A 1 96 ? -7.538 2.459 6.798 1.00 93.25 96 GLN A C 1
ATOM 775 O O . GLN A 1 96 ? -8.670 2.009 6.967 1.00 93.25 96 GLN A O 1
ATOM 780 N N . LEU A 1 97 ? -6.910 2.368 5.627 1.00 94.50 97 LEU A N 1
ATOM 781 C CA . LEU A 1 97 ? -7.515 1.783 4.434 1.00 94.50 97 LEU A CA 1
ATOM 782 C C . LEU A 1 97 ? -7.513 0.246 4.499 1.00 94.50 97 LEU A C 1
ATOM 784 O O . LEU A 1 97 ? -6.473 -0.386 4.691 1.00 94.50 97 LEU A O 1
ATOM 788 N N . ARG A 1 98 ? -8.668 -0.382 4.249 1.00 95.94 98 ARG A N 1
ATOM 789 C CA . ARG A 1 98 ? -8.777 -1.835 4.037 1.00 95.94 98 ARG A CA 1
ATOM 790 C C . ARG A 1 98 ? -9.059 -2.120 2.571 1.00 95.94 98 ARG A C 1
ATOM 792 O O . ARG A 1 98 ? -10.103 -1.745 2.047 1.00 95.94 98 ARG A O 1
ATOM 799 N N . TRP A 1 99 ? -8.121 -2.788 1.906 1.00 96.81 99 TRP A N 1
ATOM 800 C CA . TRP A 1 99 ? -8.272 -3.115 0.492 1.00 96.81 99 TRP A CA 1
ATOM 801 C C . TRP A 1 99 ? -9.223 -4.285 0.280 1.00 96.81 99 TRP A C 1
ATOM 803 O O . TRP A 1 99 ? -9.168 -5.280 1.000 1.00 96.81 99 TRP A O 1
ATOM 813 N N . VAL A 1 100 ? -10.025 -4.188 -0.776 1.00 95.88 100 VAL A N 1
ATOM 814 C CA . VAL A 1 100 ? -10.789 -5.301 -1.337 1.00 95.88 100 VAL A CA 1
ATOM 815 C C . VAL A 1 100 ? -10.019 -5.817 -2.552 1.00 95.88 100 VAL A C 1
ATOM 817 O O . VAL A 1 100 ? -9.927 -5.135 -3.570 1.00 95.88 100 VAL A O 1
ATOM 820 N N . SER A 1 101 ? -9.435 -7.011 -2.444 1.00 94.75 101 SER A N 1
ATOM 821 C CA . SER A 1 101 ? -8.432 -7.507 -3.397 1.00 94.75 101 SER A CA 1
ATOM 822 C C . SER A 1 101 ? -8.711 -8.939 -3.845 1.00 94.75 101 SER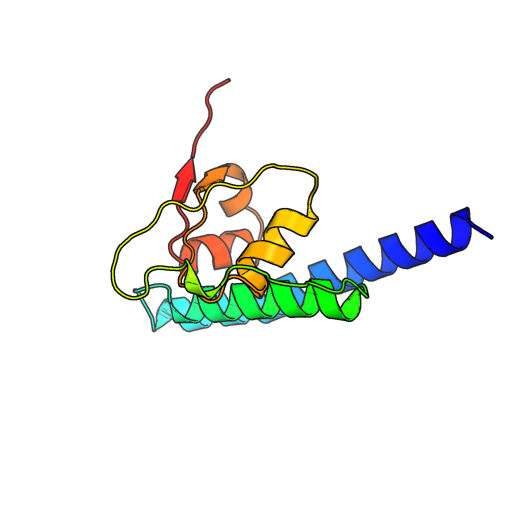 A C 1
ATOM 824 O O . SER A 1 101 ? -9.308 -9.726 -3.115 1.00 94.75 101 SER A O 1
ATOM 826 N N . LYS A 1 102 ? -8.242 -9.319 -5.043 1.00 95.44 102 LYS A N 1
ATOM 827 C CA . LYS A 1 102 ? -8.388 -10.695 -5.556 1.00 95.44 102 LYS A CA 1
ATOM 828 C C . LYS A 1 102 ? -7.792 -11.701 -4.566 1.00 95.44 102 LYS A C 1
ATOM 830 O O . LYS A 1 102 ? -6.634 -11.564 -4.170 1.00 95.44 102 LYS A O 1
ATOM 835 N N . SER A 1 103 ? -8.541 -12.751 -4.230 1.00 96.44 103 SER A N 1
ATOM 836 C CA . SER A 1 103 ? -8.137 -13.747 -3.226 1.00 96.44 103 SER A CA 1
ATOM 837 C C . SER A 1 103 ? -6.805 -14.436 -3.538 1.00 96.44 103 SER A C 1
ATOM 839 O O . SER A 1 103 ? -6.091 -14.831 -2.622 1.00 96.44 103 SER A O 1
ATOM 841 N N . ILE A 1 104 ? -6.440 -14.561 -4.820 1.00 96.25 104 ILE A N 1
ATOM 842 C CA . ILE A 1 104 ? -5.166 -15.163 -5.234 1.00 96.25 104 ILE A CA 1
ATOM 843 C C . ILE A 1 104 ? -3.946 -14.361 -4.757 1.00 96.25 104 ILE A C 1
ATOM 845 O O . ILE A 1 104 ? -2.921 -14.955 -4.436 1.00 96.25 104 ILE A O 1
ATOM 849 N N . LEU A 1 105 ? -4.062 -13.033 -4.626 1.00 96.25 105 LEU A N 1
ATOM 850 C CA . LEU A 1 105 ? -2.955 -12.166 -4.199 1.00 96.25 105 LEU A CA 1
ATOM 851 C C . LEU A 1 105 ? -2.512 -12.460 -2.762 1.00 96.25 105 LEU A C 1
ATOM 853 O O . LEU A 1 105 ? -1.336 -12.331 -2.438 1.00 96.25 105 LEU A O 1
ATOM 857 N N . PHE A 1 106 ? -3.426 -12.944 -1.920 1.00 97.62 106 PHE A N 1
ATOM 858 C CA . PHE A 1 106 ? -3.132 -13.325 -0.538 1.00 97.62 106 PHE A CA 1
ATOM 859 C C . PHE A 1 106 ? -2.227 -14.564 -0.433 1.00 97.62 106 PHE A C 1
ATOM 861 O O . PHE A 1 106 ? -1.726 -14.858 0.650 1.00 97.62 106 PHE A O 1
ATOM 868 N N . ARG A 1 107 ? -1.998 -15.288 -1.541 1.00 96.88 107 ARG A N 1
ATOM 869 C CA . ARG A 1 107 ? -1.071 -16.430 -1.596 1.00 96.88 107 ARG A CA 1
ATOM 870 C C . ARG A 1 107 ? 0.372 -16.028 -1.900 1.00 96.88 107 ARG A C 1
ATOM 872 O O . ARG A 1 107 ? 1.260 -16.859 -1.751 1.00 96.88 107 ARG A O 1
ATOM 879 N N . ILE A 1 108 ? 0.614 -14.787 -2.326 1.00 97.31 108 ILE A N 1
ATOM 880 C CA . ILE A 1 108 ? 1.963 -14.305 -2.638 1.00 97.31 108 ILE A CA 1
ATOM 881 C C . ILE A 1 108 ? 2.747 -14.154 -1.321 1.00 97.31 108 ILE A C 1
ATOM 883 O O . ILE A 1 108 ? 2.263 -13.459 -0.423 1.00 97.31 108 ILE A O 1
ATOM 887 N N . PRO A 1 109 ? 3.941 -14.755 -1.177 1.00 97.62 109 PRO A N 1
ATOM 888 C CA . PRO A 1 109 ? 4.753 -14.606 0.028 1.00 97.62 109 PRO A CA 1
ATOM 889 C C . PRO A 1 109 ? 5.072 -13.145 0.353 1.00 97.62 109 PRO A C 1
ATOM 891 O O . PRO A 1 109 ? 5.227 -12.320 -0.549 1.00 97.62 109 PRO A O 1
ATOM 894 N N . PHE A 1 110 ? 5.185 -12.844 1.649 1.00 97.81 110 PHE A N 1
ATOM 895 C CA . PHE A 1 110 ? 5.434 -11.518 2.238 1.00 97.81 110 PHE A CA 1
ATOM 896 C C . PHE A 1 110 ? 4.352 -10.467 1.963 1.00 97.81 110 PHE A C 1
ATOM 898 O O . PHE A 1 110 ? 3.790 -9.914 2.904 1.00 97.81 110 PHE A O 1
ATOM 905 N N . MET A 1 111 ? 4.000 -10.223 0.701 1.00 97.44 111 MET A N 1
ATOM 906 C CA . MET A 1 111 ? 2.958 -9.274 0.319 1.00 97.44 111 MET A CA 1
ATOM 907 C C . MET A 1 111 ? 1.562 -9.789 0.678 1.00 97.44 111 MET A C 1
ATOM 909 O O . MET A 1 111 ? 0.843 -9.133 1.423 1.00 97.44 111 MET A O 1
ATOM 913 N N . GLY A 1 112 ? 1.184 -10.983 0.223 1.00 97.81 112 GLY A N 1
ATOM 914 C CA . GLY A 1 112 ? -0.114 -11.586 0.535 1.00 97.81 112 GLY A CA 1
ATOM 915 C C . GLY A 1 112 ? -0.286 -11.891 2.025 1.00 97.81 112 GLY A C 1
ATOM 916 O O . GLY A 1 112 ? -1.368 -11.698 2.584 1.00 97.81 112 GLY A O 1
ATOM 917 N N . TRP A 1 113 ? 0.797 -12.282 2.700 1.00 98.25 113 TRP A N 1
ATOM 918 C CA . TRP A 1 113 ? 0.805 -12.467 4.153 1.00 98.25 113 TRP A CA 1
ATOM 919 C C . TRP A 1 113 ? 0.596 -11.147 4.899 1.00 98.25 113 TRP A C 1
ATOM 921 O O . TRP A 1 113 ? -0.229 -11.092 5.809 1.00 98.25 113 TRP A O 1
ATOM 931 N N . ALA A 1 114 ? 1.266 -10.069 4.479 1.00 98.19 114 ALA A N 1
ATOM 932 C CA . ALA A 1 114 ? 1.055 -8.738 5.041 1.00 98.19 114 ALA A CA 1
ATOM 933 C C . ALA A 1 114 ? -0.359 -8.207 4.767 1.00 98.19 114 ALA A C 1
ATOM 935 O O . ALA A 1 114 ? -0.953 -7.587 5.646 1.00 98.19 114 ALA A O 1
ATOM 936 N N . MET A 1 115 ? -0.937 -8.486 3.592 1.00 98.31 115 MET A N 1
ATOM 937 C CA . MET A 1 115 ? -2.342 -8.168 3.298 1.00 98.31 115 MET A CA 1
ATOM 938 C C . MET A 1 115 ? -3.289 -8.868 4.280 1.00 98.31 115 MET A C 1
ATOM 940 O O . MET A 1 115 ? -4.208 -8.236 4.800 1.00 98.31 115 MET A O 1
ATOM 944 N N . LYS A 1 116 ? -3.041 -10.151 4.581 1.00 97.94 116 LYS A N 1
ATOM 945 C CA . LYS A 1 116 ? -3.811 -10.904 5.582 1.00 97.94 116 LYS A CA 1
ATOM 946 C C . LYS A 1 116 ? -3.636 -10.318 6.987 1.00 97.94 116 LYS A C 1
ATOM 948 O O . LYS A 1 116 ? -4.628 -10.108 7.675 1.00 97.94 116 LYS A O 1
ATOM 953 N N . ALA A 1 117 ? -2.401 -10.009 7.385 1.00 97.81 117 ALA A N 1
ATOM 954 C CA . ALA A 1 117 ? -2.095 -9.375 8.670 1.00 97.81 117 ALA A CA 1
ATOM 955 C C . ALA A 1 117 ? -2.731 -7.979 8.807 1.00 97.81 117 ALA A C 1
ATOM 957 O O . ALA A 1 117 ? -3.114 -7.574 9.896 1.00 97.81 117 ALA A O 1
ATOM 958 N N . SER A 1 118 ? -2.900 -7.263 7.693 1.00 97.75 118 SER A N 1
ATOM 959 C CA . SER A 1 118 ? -3.527 -5.936 7.641 1.00 97.75 118 SER A CA 1
ATOM 960 C C . SER A 1 118 ? -5.058 -5.985 7.574 1.00 97.75 118 SER A C 1
ATOM 962 O O . SER A 1 118 ? -5.682 -4.948 7.354 1.00 97.75 118 SER A O 1
ATOM 964 N N . GLY A 1 119 ? -5.679 -7.162 7.695 1.00 96.81 119 GLY A N 1
ATOM 965 C CA . GLY A 1 119 ? -7.137 -7.309 7.654 1.00 96.81 119 GLY A CA 1
ATOM 966 C C . GLY A 1 119 ? -7.771 -6.913 6.316 1.00 96.81 119 GLY A C 1
ATOM 967 O O . GLY A 1 119 ? -8.910 -6.454 6.289 1.00 96.81 119 GLY A O 1
ATOM 968 N N . TYR A 1 120 ? -7.038 -7.025 5.202 1.00 97.56 120 TYR A N 1
ATOM 969 C CA . TYR A 1 120 ? -7.604 -6.764 3.876 1.00 97.56 120 TYR A CA 1
ATOM 970 C C . TYR A 1 120 ? -8.567 -7.879 3.463 1.00 97.56 120 TYR A C 1
ATOM 972 O O . TYR A 1 120 ? -8.431 -9.029 3.880 1.00 97.56 120 TYR A O 1
ATOM 980 N N . ILE A 1 121 ? -9.527 -7.538 2.607 1.00 97.25 121 ILE A N 1
ATOM 981 C CA . ILE A 1 121 ? -10.679 -8.374 2.278 1.00 97.25 121 ILE A CA 1
ATOM 982 C C . ILE A 1 121 ? -10.402 -9.139 0.971 1.00 97.25 121 ILE A C 1
ATOM 984 O O . ILE A 1 121 ? -10.306 -8.519 -0.095 1.00 97.25 121 ILE A O 1
ATOM 988 N N . PRO A 1 122 ? -10.263 -10.479 1.008 1.00 97.00 122 PRO A N 1
ATOM 989 C CA . PRO A 1 122 ? -10.104 -11.288 -0.192 1.00 97.00 122 PRO A CA 1
ATOM 990 C C . PRO A 1 122 ? -11.447 -11.502 -0.895 1.00 97.00 122 PRO A C 1
ATOM 992 O O . PRO A 1 122 ? -12.402 -11.992 -0.299 1.00 97.00 122 PRO A O 1
ATOM 995 N N . VAL A 1 123 ? -11.495 -11.238 -2.197 1.00 96.44 123 VAL A N 1
ATOM 996 C CA . VAL A 1 123 ? -12.653 -11.537 -3.049 1.00 96.44 123 VAL A CA 1
ATOM 997 C C . VAL A 1 123 ? -12.298 -12.663 -4.005 1.00 96.44 123 VAL A C 1
ATOM 999 O O . VAL A 1 123 ? -11.380 -12.536 -4.824 1.00 96.44 123 VAL A O 1
ATOM 1002 N N . LYS A 1 124 ? -13.034 -13.773 -3.901 1.00 93.06 124 LYS A N 1
ATOM 1003 C CA . LYS A 1 124 ? -13.034 -14.822 -4.921 1.00 93.06 124 LYS A CA 1
ATOM 1004 C C . LYS A 1 124 ? -13.894 -14.337 -6.082 1.00 93.06 124 LYS A C 1
ATOM 1006 O O . LYS A 1 124 ? -15.042 -13.960 -5.878 1.00 93.06 124 LYS A O 1
ATOM 1011 N N . ARG A 1 125 ? -13.333 -14.333 -7.285 1.00 80.38 125 ARG A N 1
ATOM 1012 C CA . ARG A 1 125 ? -14.108 -14.174 -8.515 1.00 80.38 125 ARG A CA 1
ATOM 1013 C C . ARG A 1 125 ? -14.169 -15.547 -9.159 1.00 80.38 125 ARG A C 1
ATOM 1015 O O . ARG A 1 125 ? -13.117 -16.104 -9.464 1.00 80.38 125 ARG A O 1
ATOM 1022 N N . ASN A 1 126 ? -15.372 -16.087 -9.286 1.00 73.25 126 ASN A N 1
ATOM 1023 C CA . ASN A 1 126 ? -15.622 -17.190 -10.197 1.00 73.25 126 ASN A CA 1
ATOM 1024 C C . ASN A 1 126 ? -15.919 -16.512 -11.533 1.00 73.25 126 ASN A C 1
ATOM 1026 O O . ASN A 1 126 ? -16.897 -15.771 -11.620 1.00 73.25 126 ASN A O 1
ATOM 1030 N N . ASN A 1 127 ? -15.004 -16.650 -12.487 1.00 56.22 127 ASN A N 1
ATOM 1031 C CA . ASN A 1 127 ? -15.288 -16.307 -13.875 1.00 56.22 127 ASN A CA 1
ATOM 1032 C C . ASN A 1 127 ? -15.908 -17.530 -14.538 1.00 56.22 127 ASN A C 1
ATOM 1034 O O . ASN A 1 127 ? -15.393 -18.636 -14.249 1.00 56.22 127 ASN A O 1
#

Foldseek 3Di:
DVVVVVVVLVVQLVVLLVVLLQPLLVVLLVVLVVDVQLQVLLVSVLVSLQSSCVSSVHDADDDPLVVDDQPDDDDDDDDCDDPNVSSNCSNPNPDLDAAEEAQVQLVDPSRNSSSVSNVHHHDHDDD

Mean predicted aligned error: 3.25 Å

pLDDT: mean 95.36, std 5.39, range [56.22, 98.69]

Secondary structure (DSSP, 8-state):
-HHHHHHHHHHHHHHHHHHHHHHHHHHHHHHHHH-TT-HHHHHHHHHHHHHHHHHTTPPP----GGGS-TTS---------STHHHHHHHHHS-S----EEEGGGGGSTTHHHHHHHTT-EEE----